Protein AF-A0A418KQV0-F1 (afdb_monomer)

Foldseek 3Di:
DPPPPDDFDKDKDKDPDPDLDLAPGPDQKIKIKIFRDDPVLVVVLVVVLCVQQVDPDPDDDPVSCPDPVNVVVVCQCDDCVHSRHVGMDMDMDRSLLVLLCCCCCPPVVHDNVVSVVCSVCVCQFLNDVLSSQLSVLSSLVVVVVPDDDGPPCSPVSNVVSVVSSVVRGGDPDDDDD

Secondary structure (DSSP, 8-state):
---------EEEEEES-BTB--SSSS-SEEEEEEEE--HHHHHHHHHHHHHHH----SS--HHHHTSGGGHHHHHHHHSTTSTTTTTEEEEEEEHHHHHHHHHHHHTT---HHHHHHHHHHHHHHH-HHHHHHHHHHHHHHHHHTTSSSPPS-HHHHHHHHHHHHHTT-S-------

pLDDT: mean 86.21, std 13.91, range [38.28, 97.44]

Sequence (177 aa):
MDGSTAAVEIACDESGSEGERLAGGNTDVFGYGSVRIDAAAAAACVAELRDRIRSPAVEYKANHLLRRKHRAALAWFLGTDGPVAGRAHVYLVDKPFLLVTRVVAEVAGGTATAAAALYRAGPAVFGAARWTAFLTASNDLLRAAGRRPAPDDPAAAFAQAVDGLSAAGPARAGAAA

Solvent-accessible surface area (backbone atoms only — not comparable to full-atom values): 10333 Å² total; per-residue (Å²): 135,81,84,70,77,75,80,85,49,67,48,72,52,79,41,60,78,57,85,88,53,41,45,94,57,97,53,61,44,34,37,43,38,36,31,60,51,49,73,68,61,49,51,51,52,52,50,53,50,38,68,73,66,63,62,89,57,89,70,88,55,69,75,64,49,72,35,78,94,30,47,70,56,42,49,47,44,71,26,87,89,17,91,42,47,96,34,55,49,75,48,78,41,54,25,53,54,52,48,40,38,48,47,30,40,77,72,68,70,44,50,70,67,56,23,53,50,48,57,72,44,33,48,72,34,53,32,60,71,55,38,52,48,34,44,45,26,51,43,47,36,61,46,46,78,71,54,84,89,48,69,99,54,34,65,61,51,30,51,53,30,53,49,59,50,60,77,63,47,71,52,78,78,77,82,80,129

Mean predicted aligned error: 8.37 Å

Organism: NCBI:txid2293569

Structure (mmCIF, N/CA/C/O backbone):
data_AF-A0A418KQV0-F1
#
_entry.id   AF-A0A418KQV0-F1
#
loop_
_atom_site.group_PDB
_atom_site.id
_atom_site.type_symbol
_atom_site.label_atom_id
_atom_site.label_alt_id
_atom_site.label_comp_id
_atom_site.label_asym_id
_atom_site.label_entity_id
_atom_site.label_seq_id
_atom_site.pdbx_PDB_ins_code
_atom_site.Cartn_x
_atom_site.Cartn_y
_atom_site.Cartn_z
_atom_site.occupancy
_atom_site.B_iso_or_equiv
_atom_site.auth_seq_id
_atom_site.auth_comp_id
_atom_site.auth_asym_id
_atom_site.auth_atom_id
_atom_site.pdbx_PDB_model_num
ATOM 1 N N . MET A 1 1 ? 31.810 -31.705 -15.784 1.00 41.69 1 MET A N 1
ATOM 2 C CA . MET A 1 1 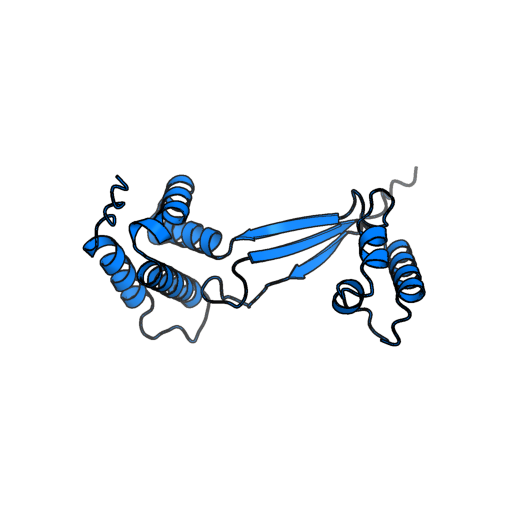? 30.564 -31.309 -15.101 1.00 41.69 1 MET A CA 1
ATOM 3 C C . MET A 1 1 ? 30.934 -30.282 -14.049 1.00 41.69 1 MET A C 1
ATOM 5 O O . MET A 1 1 ? 31.150 -30.605 -12.890 1.00 41.69 1 MET A O 1
ATOM 9 N N . ASP A 1 2 ? 31.129 -29.061 -14.514 1.00 46.16 2 ASP A N 1
ATOM 10 C CA . ASP A 1 2 ? 31.332 -27.841 -13.746 1.00 46.16 2 ASP A CA 1
ATOM 11 C C . ASP A 1 2 ? 29.994 -27.417 -13.128 1.00 46.16 2 ASP A C 1
ATOM 13 O O . ASP A 1 2 ? 29.217 -26.661 -13.696 1.00 46.16 2 ASP A O 1
ATOM 17 N N . GLY A 1 3 ? 29.704 -27.965 -11.947 1.00 52.03 3 GLY A N 1
ATOM 18 C CA . GLY A 1 3 ? 28.492 -27.707 -11.162 1.00 52.03 3 GLY A CA 1
ATOM 19 C C . GLY A 1 3 ? 28.386 -26.295 -10.572 1.00 52.03 3 GLY A C 1
ATOM 20 O O . GLY A 1 3 ? 27.890 -26.149 -9.460 1.00 52.03 3 GLY A O 1
ATOM 21 N N . SER A 1 4 ? 28.846 -25.262 -11.279 1.00 56.69 4 SER A N 1
ATOM 22 C CA . SER A 1 4 ? 28.561 -23.874 -10.919 1.00 56.69 4 SER A CA 1
ATOM 23 C C . SER A 1 4 ? 27.265 -23.459 -11.604 1.00 56.69 4 SER A C 1
ATOM 25 O O . SER A 1 4 ? 27.258 -23.000 -12.746 1.00 56.69 4 SER A O 1
ATOM 27 N N . THR A 1 5 ? 26.133 -23.643 -10.928 1.00 59.41 5 THR A N 1
ATOM 28 C CA . THR A 1 5 ? 24.916 -22.930 -11.318 1.00 59.41 5 THR A CA 1
ATOM 29 C C . THR A 1 5 ? 25.185 -21.448 -11.083 1.00 59.41 5 THR A C 1
ATOM 31 O O . THR A 1 5 ? 25.248 -21.020 -9.929 1.00 59.41 5 THR A O 1
ATOM 34 N N . ALA A 1 6 ? 25.413 -20.690 -12.159 1.00 75.00 6 ALA A N 1
ATOM 35 C CA . ALA A 1 6 ? 25.610 -19.246 -12.093 1.00 75.00 6 ALA A CA 1
ATOM 36 C C . ALA A 1 6 ? 24.539 -18.616 -11.184 1.00 75.00 6 ALA A C 1
ATOM 38 O O . ALA A 1 6 ? 23.355 -18.946 -11.297 1.00 75.00 6 ALA A O 1
ATOM 39 N N . ALA A 1 7 ? 24.968 -17.774 -10.241 1.00 80.19 7 ALA A N 1
ATOM 40 C CA . ALA A 1 7 ? 24.074 -17.161 -9.267 1.00 80.19 7 ALA A CA 1
ATOM 41 C C . ALA A 1 7 ? 22.945 -16.399 -9.979 1.00 80.19 7 ALA A C 1
ATOM 43 O O . ALA A 1 7 ? 23.171 -15.721 -10.980 1.00 80.19 7 ALA A O 1
ATOM 44 N N . VAL A 1 8 ? 21.719 -16.517 -9.466 1.00 82.75 8 VAL A N 1
ATOM 45 C CA . VAL A 1 8 ? 20.578 -15.769 -10.000 1.00 82.75 8 VAL A CA 1
ATOM 46 C C . VAL A 1 8 ? 20.635 -14.346 -9.453 1.00 82.75 8 VAL A C 1
ATOM 48 O O . VAL A 1 8 ? 20.448 -14.138 -8.256 1.00 82.75 8 VAL A O 1
ATOM 51 N N . GLU A 1 9 ? 20.869 -13.372 -10.329 1.00 87.69 9 GLU A N 1
ATOM 52 C CA . GLU A 1 9 ? 20.821 -11.952 -9.976 1.00 87.69 9 GLU A CA 1
ATOM 53 C C . GLU A 1 9 ? 19.373 -11.444 -9.966 1.00 87.69 9 GLU A C 1
ATOM 55 O O . GLU A 1 9 ? 18.614 -11.607 -10.929 1.00 87.69 9 GLU A O 1
ATOM 60 N N . ILE A 1 10 ? 18.983 -10.834 -8.845 1.00 90.50 10 ILE A N 1
ATOM 61 C CA . ILE A 1 10 ? 17.693 -10.171 -8.663 1.00 90.50 10 ILE A CA 1
ATOM 62 C C . ILE A 1 10 ? 17.978 -8.781 -8.107 1.00 90.50 10 ILE A C 1
ATOM 64 O O . ILE A 1 10 ? 18.514 -8.647 -7.008 1.00 90.50 10 ILE A O 1
ATOM 68 N N . ALA A 1 11 ? 17.621 -7.753 -8.871 1.00 91.69 11 ALA A N 1
ATOM 69 C CA . ALA A 1 11 ? 17.682 -6.373 -8.416 1.00 91.69 11 ALA A CA 1
ATOM 70 C C . ALA A 1 11 ? 16.354 -5.999 -7.754 1.00 91.69 11 ALA A C 1
ATOM 72 O O . ALA A 1 11 ? 15.291 -6.348 -8.271 1.00 91.69 11 ALA A O 1
ATOM 73 N N . CYS A 1 12 ? 16.418 -5.276 -6.639 1.00 92.94 12 CYS A N 1
ATOM 74 C CA . CYS A 1 12 ? 15.248 -4.834 -5.891 1.00 92.94 12 CYS A CA 1
ATOM 75 C C . CYS A 1 12 ? 15.303 -3.327 -5.638 1.00 92.94 12 CYS A C 1
ATOM 77 O O . CYS A 1 12 ? 16.387 -2.773 -5.469 1.00 92.94 12 CYS A O 1
ATOM 79 N N . ASP A 1 13 ? 14.138 -2.686 -5.606 1.00 92.06 13 ASP A N 1
ATOM 80 C CA . ASP A 1 13 ? 13.985 -1.274 -5.252 1.00 92.06 13 ASP A CA 1
ATOM 81 C C . ASP A 1 13 ? 12.651 -1.047 -4.533 1.00 92.06 13 ASP A C 1
ATOM 83 O O . ASP A 1 13 ? 11.680 -1.794 -4.719 1.00 92.06 13 ASP A O 1
ATOM 87 N N . GLU A 1 14 ? 12.598 -0.002 -3.715 1.00 91.19 14 GLU A N 1
ATOM 88 C CA . GLU A 1 14 ? 11.458 0.309 -2.862 1.00 91.19 14 GLU A CA 1
ATOM 89 C C . GLU A 1 14 ? 10.852 1.668 -3.212 1.00 91.19 14 GLU A C 1
ATOM 91 O O . GLU A 1 14 ? 11.536 2.659 -3.460 1.00 91.19 14 GLU A O 1
ATOM 96 N N . SER A 1 15 ? 9.523 1.742 -3.190 1.00 87.69 15 SER A N 1
ATOM 97 C CA . SER A 1 15 ? 8.783 2.977 -3.426 1.00 87.69 15 SER A CA 1
ATOM 98 C C . SER A 1 15 ? 7.766 3.230 -2.324 1.00 87.69 15 SER A C 1
ATOM 100 O O . SER A 1 15 ? 7.183 2.307 -1.757 1.00 87.69 15 SER A O 1
ATOM 102 N N . GLY A 1 16 ? 7.544 4.505 -2.007 1.00 82.44 16 GLY A N 1
ATOM 103 C CA . GLY A 1 16 ? 6.591 4.905 -0.975 1.00 82.44 16 GLY A CA 1
ATOM 104 C C . GLY A 1 16 ? 7.052 4.635 0.458 1.00 82.44 16 GLY A C 1
ATOM 105 O O . GLY A 1 16 ? 6.233 4.698 1.373 1.00 82.44 16 GLY A O 1
ATOM 106 N N . SER A 1 17 ? 8.340 4.350 0.677 1.00 80.56 17 SER A N 1
ATOM 107 C CA . SER A 1 17 ? 8.922 4.301 2.021 1.00 80.56 17 SER A CA 1
ATOM 108 C C . SER A 1 17 ? 8.966 5.700 2.632 1.00 80.56 17 SER A C 1
ATOM 110 O O . SER A 1 17 ? 9.481 6.635 2.022 1.00 80.56 17 SER A O 1
ATOM 112 N N . GLU A 1 18 ? 8.435 5.844 3.843 1.00 82.44 18 GLU A N 1
ATOM 113 C CA . GLU A 1 18 ? 8.429 7.101 4.606 1.00 82.44 18 GLU A CA 1
ATOM 114 C C . GLU A 1 18 ? 9.001 6.859 6.007 1.00 82.44 18 GLU A C 1
ATOM 116 O O . GLU A 1 18 ? 8.462 7.298 7.025 1.00 82.44 18 GLU A O 1
ATOM 121 N N . GLY A 1 19 ? 10.087 6.081 6.045 1.00 82.38 19 GLY A N 1
ATOM 122 C CA . GLY 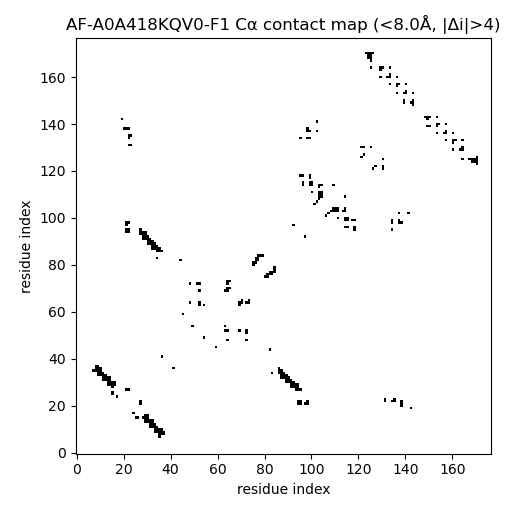A 1 19 ? 10.673 5.578 7.279 1.00 82.38 19 GLY A CA 1
ATOM 123 C C . GLY A 1 19 ? 9.668 4.714 8.037 1.00 82.38 19 GLY A C 1
ATOM 124 O O . GLY A 1 19 ? 9.115 3.761 7.500 1.00 82.38 19 GLY A O 1
ATOM 125 N N . GLU A 1 20 ? 9.414 5.074 9.289 1.00 78.94 20 GLU A N 1
ATOM 126 C CA . GLU A 1 20 ? 8.536 4.328 10.196 1.00 78.94 20 GLU A CA 1
ATOM 127 C C . GLU A 1 20 ? 7.052 4.712 10.073 1.00 78.94 20 GLU A C 1
ATOM 129 O O . GLU A 1 20 ? 6.223 4.229 10.841 1.00 78.94 20 GLU A O 1
ATOM 134 N N . ARG A 1 21 ? 6.697 5.625 9.161 1.00 82.19 21 ARG A N 1
ATOM 135 C CA . ARG A 1 21 ? 5.334 6.151 9.059 1.00 82.19 21 ARG A CA 1
ATOM 136 C C . ARG A 1 21 ? 4.441 5.227 8.230 1.00 82.19 21 ARG A C 1
ATOM 138 O O . ARG A 1 21 ? 4.534 5.193 7.003 1.00 82.19 21 ARG A O 1
ATOM 145 N N . LEU A 1 22 ? 3.539 4.515 8.907 1.00 85.62 22 LEU A N 1
ATOM 146 C CA . LEU A 1 22 ? 2.533 3.641 8.291 1.00 85.62 22 LEU A CA 1
ATOM 147 C C . LEU A 1 22 ? 1.148 4.294 8.156 1.00 85.62 22 LEU A C 1
ATOM 149 O O . LEU A 1 22 ? 0.304 3.778 7.429 1.00 85.62 22 LEU A O 1
ATOM 153 N N . ALA A 1 23 ? 0.915 5.427 8.825 1.00 86.94 23 ALA A N 1
ATOM 154 C CA . ALA A 1 23 ? -0.325 6.198 8.743 1.00 86.94 23 ALA A CA 1
ATOM 155 C C . ALA A 1 23 ? -0.056 7.702 8.562 1.00 86.94 23 ALA A C 1
ATOM 157 O O . ALA A 1 23 ? 0.901 8.250 9.117 1.00 86.94 23 ALA A O 1
ATOM 158 N N . GLY A 1 24 ? -0.922 8.378 7.798 1.00 77.94 24 GLY A N 1
ATOM 159 C CA . GLY A 1 24 ? -0.845 9.830 7.577 1.00 77.94 24 GLY A CA 1
ATOM 160 C C . GLY A 1 24 ? 0.396 10.280 6.796 1.00 77.94 24 GLY A C 1
ATOM 161 O O . GLY A 1 24 ? 0.886 11.391 7.003 1.00 77.94 24 GLY A O 1
ATOM 162 N N . GLY A 1 25 ? 0.946 9.390 5.967 1.00 80.25 25 GLY A N 1
ATOM 163 C CA . GLY A 1 25 ? 2.017 9.684 5.019 1.00 80.25 25 GLY A CA 1
ATOM 164 C C . GLY A 1 25 ? 1.493 10.206 3.677 1.00 80.25 25 GLY A C 1
ATOM 165 O O . GLY A 1 25 ? 0.291 10.380 3.497 1.00 80.25 25 GLY A O 1
ATOM 166 N N . ASN A 1 26 ? 2.387 10.445 2.715 1.00 81.62 26 ASN A N 1
ATOM 167 C CA . ASN A 1 26 ? 2.014 10.873 1.361 1.00 81.62 26 ASN A CA 1
ATOM 168 C C . ASN A 1 26 ? 1.427 9.729 0.521 1.00 81.62 26 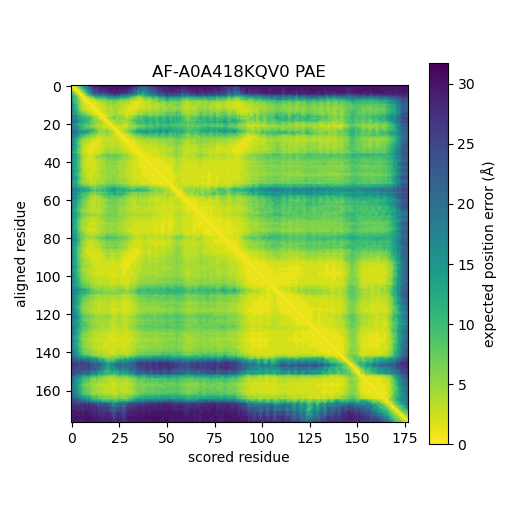ASN A C 1
ATOM 170 O O . ASN A 1 26 ? 0.814 9.978 -0.516 1.00 81.62 26 ASN A O 1
ATOM 174 N N . THR A 1 27 ? 1.651 8.478 0.933 1.00 86.06 27 THR A N 1
ATOM 175 C CA . THR A 1 27 ? 1.115 7.280 0.279 1.00 86.06 27 THR A CA 1
ATOM 176 C C . THR A 1 27 ? 0.692 6.241 1.306 1.00 86.06 27 THR A C 1
ATOM 178 O O . THR A 1 27 ? 1.441 5.939 2.240 1.00 86.06 27 THR A O 1
ATOM 181 N N . ASP A 1 28 ? -0.472 5.639 1.072 1.00 90.38 28 ASP A N 1
ATOM 182 C CA . ASP A 1 28 ? -0.999 4.516 1.854 1.00 90.38 28 ASP A CA 1
ATOM 18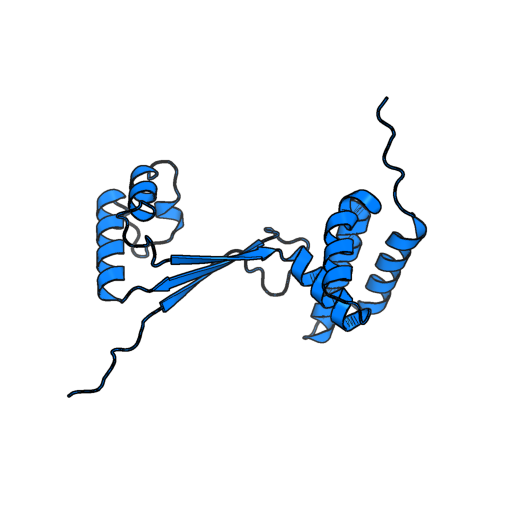3 C C . ASP A 1 28 ? -0.386 3.174 1.441 1.00 90.38 28 ASP A C 1
ATOM 185 O O . ASP A 1 28 ? -0.608 2.160 2.095 1.00 90.38 28 ASP A O 1
ATOM 189 N N . VAL A 1 29 ? 0.403 3.154 0.364 1.00 92.38 29 VAL A N 1
ATOM 190 C CA . VAL A 1 29 ? 1.017 1.940 -0.173 1.00 92.38 29 VAL A CA 1
ATOM 191 C C . VAL A 1 29 ? 2.535 2.049 -0.149 1.00 92.38 29 VAL A C 1
ATOM 193 O O . VAL A 1 29 ? 3.109 3.072 -0.529 1.00 92.38 29 VAL A O 1
ATOM 196 N N . PHE A 1 30 ? 3.178 0.968 0.277 1.00 91.75 30 PHE A N 1
ATOM 197 C CA . PHE A 1 30 ? 4.596 0.704 0.074 1.00 91.75 30 PHE A CA 1
ATOM 198 C C . PHE A 1 30 ? 4.756 -0.337 -1.039 1.00 91.75 30 PHE A C 1
ATOM 200 O O . PHE A 1 30 ? 4.114 -1.386 -1.010 1.00 91.75 30 PHE A O 1
ATOM 207 N N . GLY A 1 31 ? 5.581 -0.038 -2.038 1.00 93.50 31 GLY A N 1
ATOM 208 C CA . GLY A 1 31 ? 5.861 -0.928 -3.160 1.00 93.50 31 GLY A CA 1
ATOM 209 C C . GLY A 1 31 ? 7.266 -1.503 -3.064 1.00 93.50 31 GLY A C 1
ATOM 210 O O . GLY A 1 31 ? 8.223 -0.751 -2.917 1.00 93.50 31 GLY A O 1
ATOM 211 N N . TYR A 1 32 ? 7.386 -2.818 -3.204 1.00 94.00 32 TYR A N 1
ATOM 212 C CA . TYR A 1 32 ? 8.658 -3.512 -3.364 1.00 94.00 32 TYR A CA 1
ATOM 213 C C . TYR A 1 32 ? 8.716 -4.109 -4.766 1.00 94.00 32 TYR A C 1
ATOM 215 O O . TYR A 1 32 ? 7.946 -5.014 -5.097 1.00 94.00 32 TYR A O 1
ATOM 223 N N . GLY A 1 33 ? 9.581 -3.562 -5.612 1.00 94.19 33 GLY A N 1
ATOM 224 C CA . GLY A 1 33 ? 9.817 -4.068 -6.956 1.00 94.19 33 GLY A CA 1
ATOM 225 C C . GLY A 1 33 ? 11.038 -4.971 -6.965 1.00 94.19 33 GLY A C 1
ATOM 226 O O . GLY A 1 33 ? 12.075 -4.599 -6.427 1.00 94.19 33 GLY A O 1
ATOM 227 N N . SER A 1 34 ? 10.940 -6.128 -7.608 1.00 95.06 34 SER A N 1
ATOM 228 C CA . SER A 1 34 ? 12.092 -6.970 -7.913 1.00 95.06 34 SER A CA 1
ATOM 229 C C . SER A 1 34 ? 12.112 -7.338 -9.387 1.00 95.06 34 SER A C 1
ATOM 231 O O . SER A 1 34 ? 11.069 -7.494 -10.023 1.00 95.06 34 SER A O 1
ATOM 233 N N . VAL A 1 35 ? 13.306 -7.464 -9.955 1.00 94.88 35 VAL A N 1
ATOM 234 C CA . VAL A 1 35 ? 13.498 -7.894 -11.336 1.00 94.88 35 VAL A CA 1
ATOM 235 C C . VAL A 1 35 ? 14.664 -8.863 -11.422 1.00 94.88 35 VAL A C 1
ATOM 237 O O . VAL A 1 35 ? 15.773 -8.574 -10.978 1.00 94.88 35 VAL A O 1
ATOM 240 N N . ARG A 1 36 ? 14.414 -10.030 -12.018 1.00 94.81 36 ARG A N 1
ATOM 241 C CA . ARG A 1 36 ? 15.469 -10.984 -12.360 1.00 94.81 36 ARG A CA 1
ATOM 242 C C . ARG A 1 36 ? 16.145 -10.540 -13.654 1.00 94.81 36 ARG A C 1
ATOM 244 O O . ARG A 1 36 ? 15.617 -10.781 -14.745 1.00 94.81 36 ARG A O 1
ATOM 251 N N . ILE A 1 37 ? 17.287 -9.880 -13.529 1.00 90.12 37 ILE A N 1
ATOM 252 C CA . ILE A 1 37 ? 18.059 -9.349 -14.652 1.00 90.12 37 ILE A CA 1
ATOM 253 C C . ILE A 1 37 ? 19.532 -9.282 -14.259 1.00 90.12 37 ILE A C 1
ATOM 255 O O . ILE A 1 37 ? 19.852 -8.851 -13.155 1.00 90.12 37 ILE A O 1
ATOM 259 N N . ASP A 1 38 ? 20.407 -9.713 -15.162 1.00 89.94 38 ASP A N 1
ATOM 260 C CA . ASP A 1 38 ? 21.846 -9.547 -14.983 1.00 89.94 38 ASP A CA 1
ATOM 261 C C . ASP A 1 38 ? 22.304 -8.130 -15.366 1.00 89.94 38 ASP A C 1
ATOM 263 O O . ASP A 1 38 ? 21.608 -7.380 -16.066 1.00 89.94 38 ASP A O 1
ATOM 267 N N . ALA A 1 39 ? 23.504 -7.760 -14.920 1.00 89.75 39 ALA A N 1
ATOM 268 C CA . ALA A 1 39 ? 24.073 -6.439 -15.180 1.00 89.75 39 ALA A CA 1
ATOM 269 C C . ALA A 1 39 ? 24.183 -6.084 -16.680 1.00 89.75 39 ALA A C 1
ATOM 271 O O . ALA A 1 39 ? 23.978 -4.925 -17.053 1.00 89.75 39 ALA A O 1
ATOM 272 N N . ALA A 1 40 ? 24.481 -7.053 -17.554 1.00 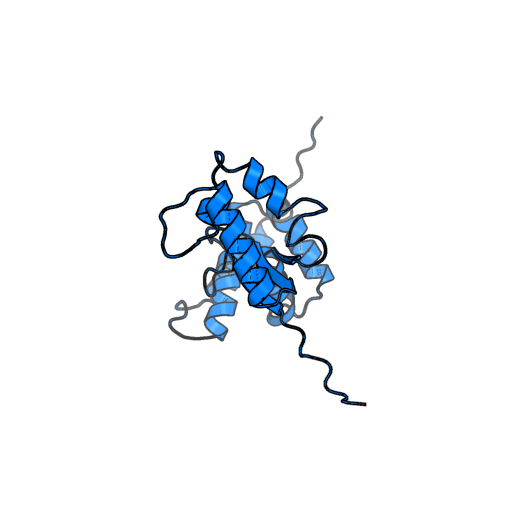90.81 40 ALA A N 1
ATOM 273 C CA . ALA A 1 40 ? 24.657 -6.805 -18.987 1.00 90.81 40 ALA A CA 1
ATOM 274 C C . ALA A 1 40 ? 23.316 -6.506 -19.677 1.00 90.81 40 ALA A C 1
ATOM 276 O O . ALA A 1 40 ? 23.193 -5.526 -20.417 1.00 90.81 40 ALA A O 1
ATOM 277 N N . ALA A 1 41 ? 22.285 -7.300 -19.385 1.00 90.44 41 ALA A N 1
ATOM 278 C CA . ALA A 1 41 ? 20.925 -7.088 -19.857 1.00 90.44 41 ALA A CA 1
ATOM 279 C C . ALA A 1 41 ? 20.335 -5.778 -19.310 1.00 90.44 41 ALA A C 1
ATOM 281 O O . ALA A 1 41 ? 19.668 -5.046 -20.047 1.00 90.44 41 ALA A O 1
ATOM 282 N N . ALA A 1 42 ? 20.616 -5.441 -18.047 1.00 90.94 42 ALA A N 1
ATOM 283 C CA . ALA A 1 42 ? 20.208 -4.169 -17.457 1.00 90.94 42 ALA A CA 1
ATOM 284 C C . ALA A 1 42 ? 20.857 -2.976 -18.179 1.00 90.94 42 ALA A C 1
ATOM 286 O O . ALA A 1 42 ? 20.163 -2.023 -18.543 1.00 90.94 42 ALA A O 1
ATOM 287 N N . ALA A 1 43 ? 22.164 -3.043 -18.457 1.00 91.75 43 ALA A N 1
ATOM 288 C CA . ALA A 1 43 ? 22.878 -2.000 -19.191 1.00 91.75 43 ALA A CA 1
ATOM 289 C C . ALA A 1 43 ? 22.321 -1.807 -20.613 1.00 91.75 43 ALA A C 1
ATOM 291 O O . ALA A 1 43 ? 22.066 -0.670 -21.020 1.00 91.75 43 ALA A O 1
ATOM 292 N N . ALA A 1 44 ? 22.059 -2.899 -21.342 1.00 93.19 44 ALA A N 1
ATOM 293 C CA . ALA A 1 44 ? 21.451 -2.850 -22.673 1.00 93.19 44 ALA A CA 1
ATOM 294 C C . ALA A 1 44 ? 20.040 -2.238 -22.642 1.00 93.19 44 ALA A C 1
ATOM 296 O O . ALA A 1 44 ? 19.711 -1.379 -23.461 1.00 93.19 44 ALA A O 1
ATOM 297 N N . CYS A 1 45 ? 19.224 -2.612 -21.653 1.00 93.31 45 CYS A N 1
ATOM 298 C CA . CYS A 1 45 ? 17.899 -2.030 -21.455 1.00 93.31 45 CYS A CA 1
ATOM 299 C C . CYS A 1 45 ? 17.967 -0.514 -21.207 1.00 93.31 45 CYS A C 1
ATOM 301 O O . CYS A 1 45 ? 17.184 0.247 -21.777 1.00 93.31 45 CYS A O 1
ATOM 303 N N . VAL A 1 46 ? 18.895 -0.054 -20.362 1.00 92.50 46 VAL A N 1
ATOM 304 C CA . VAL A 1 46 ? 19.078 1.380 -20.086 1.00 92.50 46 VAL A CA 1
ATOM 305 C C . VAL A 1 46 ? 19.582 2.123 -21.327 1.00 92.50 46 VAL A C 1
ATOM 307 O O . VAL A 1 46 ? 19.141 3.246 -21.571 1.00 92.50 46 VAL A O 1
ATOM 310 N N . ALA A 1 47 ? 20.462 1.519 -22.129 1.00 93.06 47 ALA A N 1
ATOM 311 C CA . ALA A 1 47 ? 20.933 2.107 -23.383 1.00 93.06 47 ALA A CA 1
ATOM 312 C C . ALA A 1 47 ? 19.784 2.317 -24.385 1.00 93.06 47 ALA A C 1
ATOM 314 O O . ALA A 1 47 ? 19.608 3.424 -24.891 1.00 93.06 47 ALA A O 1
ATOM 315 N N . GLU A 1 48 ? 18.941 1.303 -24.586 1.00 94.75 48 GLU A N 1
ATOM 316 C CA . GLU A 1 48 ? 17.760 1.386 -25.457 1.00 94.75 48 GLU A CA 1
ATOM 317 C C . GLU A 1 48 ? 16.755 2.442 -24.963 1.00 94.75 48 GLU A C 1
ATOM 319 O O . GLU A 1 48 ? 16.232 3.253 -25.730 1.00 94.75 48 GLU A O 1
ATOM 324 N N . LEU A 1 49 ? 16.517 2.495 -23.649 1.00 94.44 49 LEU A N 1
ATOM 325 C CA . LEU A 1 49 ? 15.688 3.532 -23.037 1.00 94.44 49 LEU A CA 1
ATOM 326 C C . LEU A 1 49 ? 16.243 4.940 -23.292 1.00 94.44 49 LEU A C 1
ATOM 328 O O . LEU A 1 49 ? 15.479 5.866 -23.583 1.00 94.44 49 LEU A O 1
ATOM 332 N N . ARG A 1 50 ? 17.566 5.114 -23.209 1.00 93.44 50 ARG A N 1
ATOM 333 C CA . ARG A 1 50 ? 18.228 6.389 -23.506 1.00 93.44 50 ARG A CA 1
ATOM 334 C C . ARG A 1 50 ? 18.093 6.775 -24.969 1.00 93.44 50 ARG A C 1
ATOM 336 O O . ARG A 1 50 ? 17.843 7.950 -25.216 1.00 93.44 50 ARG A O 1
ATOM 343 N N . ASP A 1 51 ? 18.188 5.834 -25.900 1.00 93.62 51 ASP A N 1
ATOM 344 C CA . ASP A 1 51 ? 18.028 6.122 -27.328 1.00 93.62 51 ASP A CA 1
ATOM 345 C C . ASP A 1 51 ? 16.589 6.560 -27.661 1.00 93.62 51 ASP A C 1
ATOM 347 O O . ASP A 1 51 ? 16.352 7.594 -28.294 1.00 93.62 51 ASP A O 1
ATOM 351 N N . ARG A 1 52 ? 15.597 5.863 -27.091 1.00 93.81 52 ARG A N 1
ATOM 352 C CA . ARG A 1 52 ? 14.171 6.195 -27.259 1.00 93.81 52 ARG A CA 1
ATOM 353 C C . ARG A 1 52 ? 13.785 7.547 -26.659 1.00 93.81 52 ARG A C 1
ATOM 355 O O . ARG A 1 52 ? 12.960 8.264 -27.227 1.00 93.81 52 ARG A O 1
ATOM 362 N N . ILE A 1 53 ? 14.321 7.885 -25.485 1.00 93.25 53 ILE A N 1
ATOM 363 C CA . ILE A 1 53 ? 13.945 9.097 -24.734 1.00 93.25 53 ILE A CA 1
ATOM 364 C C . ILE A 1 53 ? 14.832 10.297 -25.075 1.00 93.25 53 ILE A C 1
ATOM 366 O O . ILE A 1 53 ? 14.366 11.437 -24.993 1.00 93.25 53 ILE A O 1
ATOM 370 N N . ARG A 1 54 ? 16.091 10.045 -25.446 1.00 90.12 54 ARG A N 1
ATOM 371 C CA . ARG A 1 54 ? 17.165 11.031 -25.645 1.00 90.12 54 ARG A CA 1
ATOM 372 C C . ARG A 1 54 ? 17.352 11.946 -24.433 1.00 90.12 54 ARG A C 1
ATOM 374 O O . ARG A 1 54 ? 17.432 13.167 -24.553 1.00 90.12 54 ARG A O 1
ATOM 381 N N . SER A 1 55 ? 17.363 11.352 -23.237 1.00 80.06 55 SER A N 1
ATOM 382 C CA . SER A 1 55 ? 17.579 12.095 -21.989 1.00 80.06 55 SER A CA 1
ATOM 383 C C . SER A 1 55 ? 19.058 12.483 -21.845 1.00 80.06 55 SER A C 1
ATOM 385 O O . SER A 1 55 ? 19.902 11.589 -21.900 1.00 80.06 55 SER A O 1
ATOM 387 N N . PRO A 1 56 ? 19.389 13.762 -21.577 1.00 79.88 56 PRO A N 1
ATOM 388 C CA . PRO A 1 56 ? 20.766 14.196 -21.329 1.00 79.88 56 PRO A CA 1
ATOM 389 C C . PRO A 1 56 ? 21.263 13.854 -19.911 1.00 79.88 56 PRO A C 1
ATOM 391 O O . PRO A 1 56 ? 22.388 14.192 -19.555 1.00 79.88 56 PRO A O 1
ATOM 394 N N . ALA A 1 57 ? 20.427 13.241 -19.067 1.00 83.75 57 ALA A N 1
ATOM 395 C CA . ALA A 1 57 ? 20.765 12.966 -17.675 1.00 83.75 57 ALA A CA 1
ATOM 396 C C . ALA A 1 57 ? 21.877 11.912 -17.557 1.00 83.75 57 ALA A C 1
ATOM 398 O O . ALA A 1 57 ? 21.777 10.836 -18.148 1.00 83.75 57 ALA A O 1
ATOM 399 N N . VAL A 1 58 ? 22.904 12.192 -16.750 1.00 83.12 58 VAL A N 1
ATOM 400 C CA . VAL A 1 58 ? 23.991 11.238 -16.465 1.00 83.12 58 VAL A CA 1
ATOM 401 C C . VAL A 1 58 ? 23.432 10.003 -15.758 1.00 83.12 58 VAL A C 1
ATOM 403 O O . VAL A 1 58 ? 23.630 8.881 -16.216 1.00 83.12 58 VAL A O 1
ATOM 406 N N . GLU A 1 59 ? 22.624 10.202 -14.718 1.00 86.75 59 GLU A N 1
ATOM 407 C CA . GLU A 1 59 ? 21.888 9.131 -14.049 1.00 86.75 59 GLU A CA 1
ATOM 408 C C . GLU A 1 59 ? 20.488 8.955 -14.655 1.00 86.75 59 GLU A C 1
ATOM 410 O O . GLU A 1 59 ? 19.763 9.926 -14.879 1.00 86.75 59 GLU A O 1
ATOM 415 N N . TYR A 1 60 ? 20.084 7.707 -14.905 1.00 85.56 60 TYR A N 1
ATOM 416 C CA . TYR A 1 60 ? 18.766 7.405 -15.457 1.00 85.56 60 TYR A CA 1
ATOM 417 C C . TYR A 1 60 ? 17.754 7.092 -14.346 1.00 85.56 60 TYR A C 1
ATOM 419 O O . TYR A 1 60 ? 17.642 5.960 -13.889 1.00 85.56 60 TYR A O 1
ATOM 427 N N . LYS A 1 61 ? 16.986 8.098 -13.920 1.00 88.44 61 LYS A N 1
ATOM 428 C CA . LYS A 1 61 ? 15.872 7.933 -12.970 1.00 88.44 61 LYS A CA 1
ATOM 429 C C . LYS A 1 61 ? 14.569 7.487 -13.650 1.00 88.44 61 LYS A C 1
ATOM 431 O O . LYS A 1 61 ? 14.251 7.936 -14.754 1.00 88.44 61 LYS A O 1
ATOM 436 N N . ALA A 1 62 ? 13.739 6.721 -12.933 1.00 88.88 62 ALA A N 1
ATOM 437 C CA . ALA A 1 62 ? 12.419 6.265 -13.398 1.00 88.88 62 ALA A CA 1
ATOM 438 C C . ALA A 1 62 ? 11.508 7.415 -13.876 1.00 88.88 62 ALA A C 1
ATOM 440 O O . ALA A 1 62 ? 10.808 7.289 -14.882 1.00 88.88 62 ALA A O 1
ATOM 441 N N . ASN A 1 63 ? 11.589 8.586 -13.233 1.00 88.88 63 ASN A N 1
ATOM 442 C CA . ASN A 1 63 ? 10.835 9.784 -13.618 1.00 88.88 63 ASN A CA 1
ATOM 443 C C . ASN A 1 63 ? 11.127 10.293 -15.040 1.00 88.88 63 ASN A C 1
ATOM 445 O O . ASN A 1 63 ? 10.355 11.104 -15.551 1.00 88.88 63 ASN A O 1
ATOM 449 N N . HIS A 1 64 ? 12.208 9.862 -15.700 1.00 91.00 64 HIS A N 1
ATOM 450 C CA . HIS A 1 64 ? 12.395 10.123 -17.130 1.00 91.00 64 HIS A CA 1
ATOM 451 C C . HIS A 1 64 ? 11.454 9.271 -17.979 1.00 91.00 64 HIS A C 1
ATOM 453 O O . HIS A 1 64 ? 10.798 9.805 -18.869 1.00 91.00 64 HIS A O 1
ATOM 459 N N . LEU A 1 65 ? 11.327 7.982 -17.663 1.00 92.69 65 LEU A N 1
ATOM 460 C CA . LEU A 1 65 ? 10.458 7.048 -18.374 1.00 92.69 65 LEU A CA 1
ATOM 461 C C . LEU A 1 65 ? 8.968 7.331 -18.134 1.00 92.69 65 LEU A C 1
ATOM 463 O O . LEU A 1 65 ? 8.168 7.247 -19.062 1.00 92.69 65 LEU A O 1
ATOM 467 N N . LEU A 1 66 ? 8.597 7.725 -16.912 1.00 93.50 66 LEU A N 1
ATOM 468 C CA . LEU A 1 66 ? 7.195 7.925 -16.519 1.00 93.50 66 LEU A CA 1
ATOM 469 C C . LEU A 1 66 ? 6.544 9.196 -17.096 1.00 93.50 66 LEU A C 1
ATOM 471 O O . LEU A 1 66 ? 5.335 9.393 -16.951 1.00 93.50 66 LEU A O 1
ATOM 475 N N . ARG A 1 67 ? 7.295 10.082 -17.768 1.00 93.25 67 ARG A N 1
ATOM 476 C CA . ARG A 1 67 ? 6.705 11.304 -18.343 1.00 93.25 67 ARG A CA 1
ATOM 477 C C . ARG A 1 67 ? 5.760 10.960 -19.489 1.00 93.25 67 ARG A C 1
ATOM 479 O O . ARG A 1 67 ? 6.089 10.164 -20.364 1.00 93.25 67 ARG A O 1
ATOM 486 N N . ARG A 1 68 ? 4.635 11.679 -19.579 1.00 94.81 68 ARG A N 1
ATOM 487 C CA . ARG A 1 68 ? 3.600 11.471 -20.612 1.00 94.81 68 ARG A CA 1
ATOM 488 C C . ARG A 1 68 ? 4.150 11.428 -22.045 1.00 94.81 68 ARG A C 1
ATOM 490 O O . ARG A 1 68 ? 3.720 10.587 -22.827 1.00 94.81 68 ARG A O 1
ATOM 497 N N . LYS A 1 69 ? 5.123 12.284 -22.379 1.00 94.38 69 LYS A N 1
ATOM 498 C CA . LYS A 1 69 ? 5.761 12.325 -23.710 1.00 94.38 69 LYS A CA 1
ATOM 499 C C . LYS A 1 69 ? 6.575 11.072 -24.070 1.00 94.38 69 LYS A C 1
ATOM 501 O O . LYS A 1 69 ? 6.892 10.880 -25.235 1.00 94.38 69 LYS A O 1
ATOM 506 N N . HIS A 1 70 ? 6.890 10.217 -23.097 1.00 95.25 70 HIS A N 1
ATOM 507 C CA . HIS A 1 70 ? 7.650 8.978 -23.283 1.00 95.25 70 HIS A CA 1
ATOM 508 C C . HIS A 1 70 ? 6.780 7.722 -23.129 1.00 95.25 70 HIS A C 1
ATOM 510 O O . HIS A 1 70 ? 7.295 6.618 -22.974 1.00 95.25 70 HIS A O 1
ATOM 516 N N . ARG A 1 71 ? 5.451 7.871 -23.245 1.00 95.81 71 ARG A N 1
ATOM 517 C CA . ARG A 1 71 ? 4.476 6.769 -23.178 1.00 95.81 71 ARG A CA 1
ATOM 518 C C . ARG A 1 71 ? 4.819 5.590 -24.091 1.00 95.81 71 ARG A C 1
ATOM 520 O O . ARG A 1 71 ? 4.641 4.457 -23.667 1.00 95.81 71 ARG A O 1
ATOM 527 N N . ALA A 1 72 ? 5.323 5.840 -25.300 1.00 96.31 72 ALA A N 1
ATOM 528 C CA . ALA A 1 72 ? 5.717 4.774 -26.223 1.00 96.31 72 ALA A CA 1
ATOM 529 C C . ALA A 1 72 ? 6.912 3.952 -25.702 1.00 96.31 72 ALA A C 1
ATOM 531 O O . ALA A 1 72 ? 6.909 2.730 -25.809 1.00 96.31 72 ALA A O 1
ATOM 532 N N . ALA A 1 73 ? 7.904 4.604 -25.085 1.00 96.31 73 ALA A N 1
ATOM 533 C CA . ALA A 1 73 ? 9.038 3.917 -24.466 1.00 96.31 73 ALA A CA 1
ATOM 534 C C . ALA A 1 73 ? 8.597 3.110 -23.236 1.00 96.31 73 ALA A C 1
ATOM 536 O O . ALA A 1 73 ? 9.026 1.974 -23.070 1.00 96.31 73 ALA A O 1
ATOM 537 N N . LEU A 1 74 ? 7.691 3.658 -22.417 1.00 96.38 74 LEU A N 1
ATOM 538 C CA . LEU A 1 74 ? 7.110 2.937 -21.281 1.00 96.38 74 LEU A CA 1
ATOM 539 C C . LEU A 1 74 ? 6.294 1.715 -21.730 1.00 96.38 74 LEU A C 1
ATOM 541 O O . LEU A 1 74 ? 6.416 0.651 -21.134 1.00 96.38 74 LEU A O 1
ATOM 545 N N . ALA A 1 75 ? 5.489 1.852 -22.787 1.00 96.56 75 ALA A N 1
ATOM 546 C CA . ALA A 1 75 ? 4.700 0.752 -23.337 1.00 96.56 75 ALA A CA 1
ATOM 547 C C . ALA A 1 75 ? 5.583 -0.359 -23.919 1.00 96.56 75 ALA A C 1
ATOM 549 O O . ALA A 1 75 ? 5.279 -1.527 -23.726 1.00 96.56 75 ALA A O 1
ATOM 550 N N . TRP A 1 76 ? 6.690 -0.008 -24.581 1.00 96.25 76 TRP A N 1
ATOM 551 C CA . TRP A 1 76 ? 7.696 -0.987 -24.998 1.00 96.25 76 TRP A CA 1
ATOM 552 C C . TRP A 1 76 ? 8.342 -1.678 -23.792 1.00 96.25 76 TRP A C 1
ATOM 554 O O . TRP A 1 76 ? 8.419 -2.901 -23.761 1.00 96.25 76 TRP A O 1
ATOM 564 N N . PHE A 1 77 ? 8.753 -0.907 -22.781 1.00 95.50 77 PHE A N 1
ATOM 565 C CA . PHE A 1 77 ? 9.425 -1.435 -21.594 1.00 95.50 77 PHE A CA 1
ATOM 566 C C . PHE A 1 77 ? 8.556 -2.461 -20.848 1.00 95.50 77 PHE A C 1
ATOM 568 O O . PHE A 1 77 ? 9.050 -3.520 -20.475 1.00 95.50 77 PHE A O 1
ATOM 575 N N . LEU A 1 78 ? 7.262 -2.162 -20.674 1.00 94.81 78 LEU A N 1
ATOM 576 C CA . LEU A 1 78 ? 6.285 -3.019 -19.986 1.00 94.81 78 LEU A CA 1
ATOM 577 C C . LEU A 1 78 ? 5.541 -3.998 -20.913 1.00 94.81 78 LEU A C 1
ATOM 579 O O . LEU A 1 78 ? 4.688 -4.748 -20.440 1.00 94.81 78 LEU A O 1
ATOM 583 N N . GLY A 1 79 ? 5.799 -3.949 -22.221 1.00 95.19 79 GLY A N 1
ATOM 584 C CA . GLY A 1 79 ? 5.113 -4.773 -23.214 1.00 95.19 79 GLY A CA 1
ATOM 585 C C . GLY A 1 79 ? 5.437 -6.257 -23.050 1.00 95.19 79 GLY A C 1
ATOM 586 O O . GLY A 1 79 ? 6.385 -6.617 -22.361 1.00 95.19 79 GLY A O 1
ATOM 587 N N . THR A 1 80 ? 4.677 -7.129 -23.713 1.00 94.81 80 THR A N 1
ATOM 588 C CA . THR A 1 80 ? 4.862 -8.594 -23.657 1.00 94.81 80 THR A CA 1
ATOM 589 C C . THR A 1 80 ? 6.238 -9.052 -24.136 1.00 94.81 80 THR A C 1
ATOM 591 O O . THR A 1 80 ? 6.766 -10.027 -23.614 1.00 94.81 80 THR A O 1
ATOM 594 N N . ASP A 1 81 ? 6.829 -8.307 -25.070 1.00 91.94 81 ASP A N 1
ATOM 595 C CA . ASP A 1 81 ? 8.184 -8.529 -25.590 1.00 91.94 81 ASP A CA 1
ATOM 596 C C . ASP A 1 81 ? 9.212 -7.574 -24.951 1.00 91.94 81 ASP A C 1
ATOM 598 O O . ASP A 1 81 ? 10.345 -7.440 -25.416 1.00 91.94 81 ASP A O 1
ATOM 602 N N . GLY A 1 82 ? 8.801 -6.852 -23.904 1.00 92.06 82 GLY A N 1
ATOM 603 C CA . GLY A 1 82 ? 9.624 -5.891 -23.188 1.00 92.06 82 GLY A CA 1
ATOM 604 C C . GLY A 1 82 ? 10.673 -6.562 -22.294 1.00 92.06 82 GLY A C 1
ATOM 605 O O . GLY A 1 82 ? 10.515 -7.710 -21.872 1.00 92.06 82 GLY A O 1
ATOM 606 N N . PRO A 1 83 ? 11.744 -5.837 -21.928 1.00 92.38 83 PRO A N 1
ATOM 607 C CA . PRO A 1 83 ? 12.880 -6.379 -21.178 1.00 92.38 83 PRO A CA 1
ATOM 608 C C . PRO A 1 83 ? 12.528 -6.902 -19.776 1.00 92.38 83 PRO A C 1
ATOM 610 O O . PRO A 1 83 ? 13.283 -7.703 -19.224 1.00 92.38 83 PRO A O 1
ATOM 613 N N . VAL A 1 84 ? 11.403 -6.471 -19.193 1.00 93.06 84 VAL A N 1
ATOM 614 C CA . VAL A 1 84 ? 10.964 -6.893 -17.851 1.00 93.06 84 VAL A CA 1
ATOM 615 C C . VAL A 1 84 ? 9.786 -7.873 -17.856 1.00 93.06 84 VAL A C 1
ATOM 617 O O . VAL A 1 84 ? 9.373 -8.341 -16.790 1.00 93.06 84 VAL A O 1
ATOM 620 N N . ALA A 1 85 ? 9.254 -8.224 -19.030 1.00 93.69 85 ALA A N 1
ATOM 621 C CA . ALA A 1 85 ? 8.122 -9.137 -19.157 1.00 93.69 85 ALA A CA 1
ATOM 622 C C . ALA A 1 85 ? 8.446 -10.510 -18.548 1.00 93.69 85 ALA A C 1
ATOM 624 O O . ALA A 1 85 ? 9.460 -11.128 -18.871 1.00 93.69 85 ALA A O 1
ATOM 625 N N . GLY A 1 86 ? 7.608 -10.972 -17.614 1.00 93.56 86 GLY A N 1
ATOM 626 C CA . GLY A 1 86 ? 7.814 -12.240 -16.899 1.00 93.56 86 GLY A CA 1
ATOM 627 C C . GLY A 1 86 ? 9.069 -12.289 -16.014 1.00 93.56 86 GLY A C 1
ATOM 628 O O . GLY A 1 86 ? 9.449 -13.366 -15.557 1.00 93.56 86 GLY A O 1
ATOM 629 N N . ARG A 1 87 ? 9.738 -11.150 -15.795 1.00 94.44 87 ARG A N 1
ATOM 630 C CA . ARG A 1 87 ? 10.958 -11.034 -14.978 1.00 94.44 87 ARG A CA 1
ATOM 631 C C . ARG A 1 87 ? 10.797 -10.083 -13.802 1.00 94.44 87 ARG A C 1
ATOM 633 O O . ARG A 1 87 ? 11.560 -10.200 -12.847 1.00 94.44 87 ARG A O 1
ATOM 640 N N . ALA A 1 88 ? 9.856 -9.145 -13.894 1.00 94.31 88 ALA A N 1
ATOM 641 C CA . ALA A 1 88 ? 9.552 -8.196 -12.837 1.00 94.31 88 ALA A CA 1
ATOM 642 C C . ALA A 1 88 ? 8.359 -8.644 -11.990 1.00 94.31 88 ALA A C 1
ATOM 644 O O . ALA A 1 88 ? 7.330 -9.080 -12.508 1.00 94.31 88 ALA A O 1
ATOM 645 N N . HIS A 1 89 ? 8.495 -8.460 -10.683 1.00 94.81 89 HIS A N 1
ATOM 646 C CA . HIS A 1 89 ? 7.454 -8.665 -9.692 1.00 94.81 89 HIS A CA 1
ATOM 647 C C . HIS A 1 89 ? 7.317 -7.396 -8.859 1.00 94.81 89 HIS A C 1
ATOM 649 O O . HIS A 1 89 ? 8.308 -6.768 -8.494 1.00 94.81 89 HIS A O 1
ATOM 655 N N . VAL A 1 90 ? 6.081 -7.013 -8.557 1.00 94.06 90 VAL A N 1
ATOM 656 C CA . VAL A 1 90 ? 5.792 -5.887 -7.670 1.00 94.06 90 VAL A CA 1
ATOM 657 C C . VAL A 1 90 ? 4.917 -6.401 -6.547 1.00 94.06 90 VAL A C 1
ATOM 659 O O . VAL A 1 90 ? 3.835 -6.933 -6.789 1.00 94.06 90 VAL A O 1
ATOM 662 N N . TYR A 1 91 ? 5.396 -6.239 -5.323 1.00 94.62 91 TYR A N 1
ATOM 663 C CA . TYR A 1 91 ? 4.627 -6.497 -4.122 1.00 94.62 91 TYR A CA 1
ATOM 664 C C . TYR A 1 91 ? 4.150 -5.168 -3.544 1.00 94.62 91 TYR A C 1
ATOM 666 O O . TYR A 1 91 ? 4.950 -4.262 -3.313 1.00 94.62 91 TYR A O 1
ATOM 674 N N . LEU A 1 92 ? 2.840 -5.040 -3.344 1.00 94.94 92 LEU A N 1
ATOM 675 C CA . LEU A 1 92 ? 2.222 -3.846 -2.778 1.00 94.94 92 LEU A CA 1
ATOM 676 C C . LEU A 1 92 ? 1.752 -4.147 -1.360 1.00 94.94 92 LEU A C 1
ATOM 678 O O . LEU A 1 92 ? 1.042 -5.123 -1.123 1.00 94.94 92 LEU A O 1
ATOM 682 N N . VAL A 1 93 ? 2.129 -3.277 -0.434 1.00 93.44 93 VAL A N 1
ATOM 683 C CA . VAL A 1 93 ? 1.743 -3.339 0.971 1.00 93.44 93 VAL A CA 1
ATOM 684 C C . VAL A 1 93 ? 0.860 -2.147 1.281 1.00 93.44 93 VAL A C 1
ATOM 686 O O . VAL A 1 93 ? 1.315 -1.008 1.225 1.00 93.44 93 VAL A O 1
ATOM 689 N N . ASP A 1 94 ? -0.388 -2.420 1.642 1.00 94.75 94 ASP A N 1
ATOM 690 C CA . ASP A 1 94 ? -1.287 -1.444 2.254 1.00 94.75 94 ASP A CA 1
ATOM 691 C C . ASP A 1 94 ? -0.795 -1.159 3.685 1.00 94.75 94 ASP A C 1
ATOM 693 O O . ASP A 1 94 ? -0.831 -2.035 4.558 1.00 94.75 94 ASP A O 1
ATOM 697 N N . LYS A 1 95 ? -0.250 0.043 3.907 1.00 94.62 95 LYS A N 1
ATOM 698 C CA . LYS A 1 95 ? 0.370 0.426 5.180 1.00 94.62 95 LYS A CA 1
ATOM 699 C C . LYS A 1 95 ? -0.666 0.534 6.304 1.00 94.62 95 LYS A C 1
ATOM 701 O O . LYS A 1 95 ? -0.403 -0.051 7.359 1.00 94.62 95 LYS A O 1
ATOM 706 N N . PRO A 1 96 ? -1.835 1.191 6.122 1.00 94.81 96 PRO A N 1
ATOM 707 C CA . PRO A 1 96 ? -2.901 1.153 7.119 1.00 94.81 96 PRO A CA 1
ATOM 708 C C . PRO A 1 96 ? -3.328 -0.269 7.501 1.00 94.81 96 PRO A C 1
ATOM 710 O O . PRO A 1 96 ? -3.478 -0.566 8.687 1.00 94.81 96 PRO A O 1
ATOM 713 N N . PHE A 1 97 ? -3.476 -1.175 6.533 1.00 95.88 97 PHE A N 1
ATOM 714 C CA . PHE A 1 97 ? -3.859 -2.555 6.823 1.00 95.88 97 PHE A CA 1
ATOM 715 C C . PHE A 1 97 ? -2.767 -3.318 7.581 1.00 95.88 97 PHE A C 1
ATOM 717 O O . PHE A 1 97 ? -3.064 -4.029 8.550 1.00 95.88 97 PHE A O 1
ATOM 724 N N . LEU A 1 98 ? -1.500 -3.148 7.188 1.00 94.62 98 LEU A N 1
ATOM 725 C CA . LEU A 1 98 ? -0.361 -3.707 7.916 1.00 94.62 98 LEU A CA 1
ATOM 726 C C . LEU A 1 98 ? -0.336 -3.200 9.364 1.00 94.62 98 LEU A C 1
ATOM 728 O O . LEU A 1 98 ? -0.161 -3.992 10.290 1.00 94.62 98 LEU A O 1
ATOM 732 N N . LEU A 1 99 ? -0.560 -1.901 9.563 1.00 95.00 99 LEU A N 1
ATOM 733 C CA . LEU A 1 99 ? -0.601 -1.274 10.879 1.00 95.00 99 LEU A CA 1
ATOM 734 C C . LEU A 1 99 ? -1.711 -1.859 11.761 1.00 95.00 99 LEU A C 1
ATOM 736 O O . LEU A 1 99 ? -1.440 -2.270 12.889 1.00 95.00 99 LEU A O 1
ATOM 740 N N . VAL A 1 100 ? -2.939 -1.954 11.242 1.00 96.56 100 VAL A N 1
ATOM 741 C CA . VAL A 1 100 ? -4.069 -2.557 11.971 1.00 96.56 100 VAL A CA 1
ATOM 742 C C . VAL A 1 100 ? -3.775 -4.013 12.318 1.00 96.56 100 VAL A C 1
ATOM 744 O O . VAL A 1 100 ? -4.022 -4.436 13.444 1.00 96.56 100 VAL A O 1
ATOM 747 N N . THR A 1 101 ? -3.201 -4.771 11.382 1.00 96.56 101 THR A N 1
ATOM 748 C CA . THR A 1 101 ? -2.809 -6.168 11.614 1.00 96.56 101 THR A CA 1
ATOM 749 C C . THR A 1 101 ? -1.819 -6.288 12.766 1.00 96.56 101 THR A C 1
ATOM 751 O O . THR A 1 101 ? -1.995 -7.142 13.633 1.00 96.56 101 THR A O 1
ATOM 754 N N . ARG A 1 102 ? -0.813 -5.407 12.816 1.00 94.69 102 ARG A N 1
ATOM 755 C CA . ARG A 1 102 ? 0.171 -5.385 13.901 1.00 94.69 102 ARG A CA 1
ATOM 756 C C . ARG A 1 102 ? -0.441 -4.991 15.237 1.00 94.69 102 ARG A C 1
ATOM 758 O O . ARG A 1 102 ? -0.255 -5.715 16.203 1.00 94.69 102 ARG A O 1
ATOM 765 N N . VAL A 1 103 ? -1.208 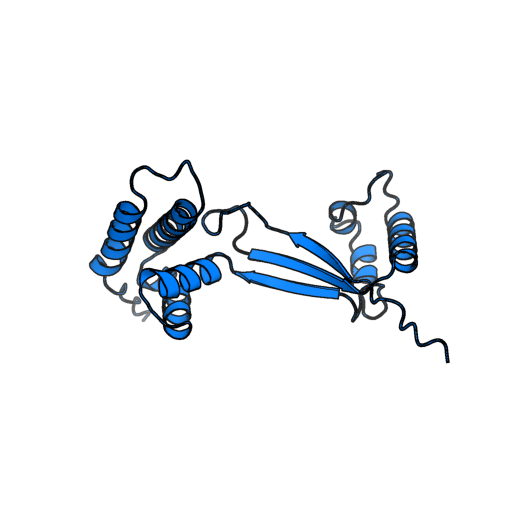-3.908 15.309 1.00 94.69 103 VAL A N 1
ATOM 766 C CA . VAL A 1 103 ? -1.820 -3.493 16.582 1.00 94.69 103 VAL A CA 1
ATOM 767 C C . VAL A 1 103 ? -2.797 -4.540 17.111 1.00 94.69 103 VAL A C 1
ATOM 769 O O . VAL A 1 103 ? -2.773 -4.857 18.297 1.00 94.69 103 VAL A O 1
ATOM 772 N N . VAL A 1 104 ? -3.624 -5.136 16.250 1.00 95.19 104 VAL A N 1
ATOM 773 C CA . VAL A 1 104 ? -4.558 -6.184 16.679 1.00 95.19 104 VAL A CA 1
ATOM 774 C C . VAL A 1 104 ? -3.814 -7.411 17.204 1.00 95.19 104 VAL A C 1
ATOM 776 O O . VAL A 1 104 ? -4.212 -7.944 18.236 1.00 95.19 104 VAL A O 1
ATOM 779 N N . ALA A 1 105 ? -2.739 -7.842 16.542 1.00 94.50 105 ALA A N 1
ATOM 780 C CA . ALA A 1 105 ? -1.962 -8.997 16.982 1.00 94.50 105 ALA A CA 1
ATOM 781 C C . ALA A 1 105 ? -1.191 -8.723 18.285 1.00 94.50 105 ALA A C 1
ATOM 783 O O . ALA A 1 105 ? -1.312 -9.484 19.240 1.00 94.50 105 ALA A O 1
ATOM 784 N N . GLU A 1 106 ? -0.429 -7.630 18.332 1.00 90.75 106 GLU A N 1
ATOM 785 C CA . GLU A 1 106 ? 0.551 -7.381 19.397 1.00 90.75 106 GLU A CA 1
ATOM 786 C C . GLU A 1 106 ? -0.066 -6.714 20.640 1.00 90.75 106 GLU A C 1
ATOM 788 O O . GLU A 1 106 ? 0.434 -6.898 21.745 1.00 90.75 106 GLU A O 1
ATOM 793 N N . VAL A 1 107 ? -1.150 -5.940 20.483 1.00 89.06 107 VAL A N 1
ATOM 794 C CA . VAL A 1 107 ? -1.779 -5.188 21.589 1.00 89.06 107 VAL A CA 1
ATOM 795 C C . VAL A 1 107 ? -3.065 -5.856 22.062 1.00 89.06 107 VAL A C 1
ATOM 797 O O . VAL A 1 107 ? -3.286 -5.992 23.262 1.00 89.06 107 VAL A O 1
ATOM 800 N N . ALA A 1 108 ? -3.921 -6.285 21.130 1.00 86.75 108 ALA A N 1
ATOM 801 C CA . ALA A 1 108 ? -5.217 -6.877 21.467 1.00 86.75 108 ALA A CA 1
ATOM 802 C C . ALA A 1 108 ? -5.198 -8.416 21.537 1.00 86.75 108 ALA A C 1
ATOM 804 O O . ALA A 1 108 ? -6.215 -9.011 21.891 1.00 86.75 108 ALA A O 1
ATOM 805 N N . GLY A 1 109 ? -4.088 -9.072 21.169 1.00 92.12 109 GLY A N 1
ATOM 806 C CA . GLY A 1 109 ? -4.004 -10.537 21.087 1.00 92.12 109 GLY A CA 1
ATOM 807 C C . GLY A 1 109 ? -4.978 -11.150 20.069 1.00 92.12 109 GLY A C 1
ATOM 808 O O . GLY A 1 109 ? -5.398 -12.298 20.211 1.00 92.12 109 GLY A O 1
ATOM 809 N N . GLY A 1 110 ? -5.402 -10.366 19.076 1.00 92.44 110 GLY A N 1
ATOM 810 C CA . GLY A 1 110 ? -6.412 -10.737 18.094 1.00 92.44 110 GLY A CA 1
ATOM 811 C C . GLY A 1 110 ? -5.853 -11.487 16.884 1.00 92.44 110 GLY A C 1
ATOM 812 O O . GLY A 1 110 ? -4.649 -11.644 16.696 1.00 92.44 110 GLY A O 1
ATOM 813 N N . THR A 1 111 ? -6.757 -11.947 16.018 1.00 96.25 111 THR A N 1
ATOM 814 C CA . THR A 1 111 ? -6.397 -12.709 14.812 1.00 96.25 111 THR A CA 1
ATOM 815 C C . THR A 1 111 ? -6.299 -11.818 13.573 1.00 96.25 111 THR A C 1
ATOM 817 O O . THR A 1 111 ? -6.916 -10.753 13.498 1.00 96.25 111 THR A O 1
ATOM 820 N N . ALA A 1 112 ? -5.612 -12.301 12.533 1.00 94.56 112 ALA A N 1
ATOM 821 C CA . ALA A 1 112 ? -5.583 -11.643 11.222 1.00 94.56 112 ALA A CA 1
ATOM 822 C C . ALA A 1 112 ? -6.993 -11.429 10.631 1.00 94.56 112 ALA A C 1
ATOM 824 O O . ALA A 1 112 ? -7.252 -10.428 9.965 1.00 94.56 112 ALA A O 1
ATOM 825 N N . THR A 1 113 ? -7.935 -12.334 10.921 1.00 97.00 113 THR A N 1
ATOM 826 C CA . THR A 1 113 ? -9.335 -12.200 10.488 1.00 97.00 113 THR A CA 1
ATOM 827 C C . THR A 1 113 ? -10.022 -11.025 11.181 1.00 97.00 113 THR A C 1
ATOM 829 O O . THR A 1 113 ? -10.708 -10.244 10.519 1.00 97.00 113 THR A O 1
ATOM 832 N N . ALA A 1 114 ? -9.800 -10.855 12.490 1.00 95.69 114 ALA A N 1
ATOM 833 C CA . ALA A 1 114 ? -10.318 -9.714 13.241 1.00 95.69 114 ALA A CA 1
ATOM 834 C C . ALA A 1 114 ? -9.719 -8.390 12.736 1.00 95.69 114 A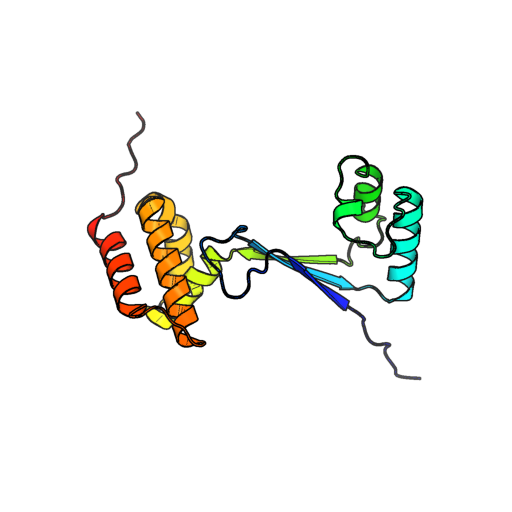LA A C 1
ATOM 836 O O . ALA A 1 114 ? -10.458 -7.432 12.511 1.00 95.69 114 ALA A O 1
ATOM 837 N N . ALA A 1 115 ? -8.411 -8.358 12.463 1.00 96.88 115 ALA A N 1
ATOM 838 C CA . ALA A 1 115 ? -7.746 -7.190 11.885 1.00 96.88 115 ALA A CA 1
ATOM 839 C C . ALA A 1 115 ? -8.323 -6.804 10.517 1.00 96.88 115 ALA A C 1
ATOM 841 O O . ALA A 1 115 ? -8.627 -5.638 10.272 1.00 96.88 115 ALA A O 1
ATOM 842 N N . ALA A 1 116 ? -8.534 -7.784 9.636 1.00 97.44 116 ALA A N 1
ATOM 843 C CA . ALA A 1 116 ? -9.113 -7.550 8.319 1.00 97.44 116 ALA A CA 1
ATOM 844 C C . ALA A 1 116 ? -10.567 -7.059 8.392 1.00 97.44 116 ALA A C 1
ATOM 846 O O . ALA A 1 116 ? -10.969 -6.211 7.595 1.00 97.44 116 ALA A O 1
ATOM 847 N N . ALA A 1 117 ? -11.357 -7.565 9.342 1.00 96.06 117 ALA A N 1
ATOM 848 C CA . ALA A 1 117 ? -12.708 -7.070 9.585 1.00 96.06 117 ALA A CA 1
ATOM 849 C C . ALA A 1 117 ? -12.696 -5.614 10.079 1.00 96.06 117 ALA A C 1
ATOM 851 O O . ALA A 1 117 ? -13.398 -4.778 9.508 1.00 96.06 117 ALA A O 1
ATOM 852 N N . LEU A 1 118 ? -11.854 -5.303 11.071 1.00 95.62 118 LEU A N 1
ATOM 853 C CA . LEU A 1 118 ? -11.693 -3.952 11.611 1.00 95.62 118 LEU A CA 1
ATOM 854 C C . LEU A 1 118 ? -11.242 -2.963 10.533 1.00 95.62 118 LEU A C 1
ATOM 856 O O . LEU A 1 118 ? -11.853 -1.911 10.383 1.00 95.62 118 LEU A O 1
ATOM 860 N N . TYR A 1 119 ? -10.218 -3.313 9.754 1.00 96.50 119 TYR A N 1
ATOM 861 C CA . TYR A 1 119 ? -9.687 -2.450 8.701 1.00 96.50 119 TYR A CA 1
ATOM 862 C C . TYR A 1 119 ? -10.738 -2.110 7.638 1.00 96.50 119 TYR A C 1
ATOM 864 O O . TYR A 1 119 ? -10.933 -0.944 7.305 1.00 96.50 119 TYR A O 1
ATOM 872 N N . ARG A 1 120 ? -11.461 -3.122 7.135 1.00 96.00 120 ARG A N 1
ATOM 873 C CA . ARG A 1 120 ? -12.469 -2.924 6.080 1.00 96.00 120 ARG A CA 1
ATOM 874 C C . ARG A 1 120 ? -13.677 -2.125 6.558 1.00 96.00 120 ARG A C 1
ATOM 876 O O . ARG A 1 120 ? -14.200 -1.309 5.807 1.00 96.00 120 ARG A O 1
ATOM 883 N N . ALA A 1 121 ? -14.142 -2.381 7.779 1.00 94.56 121 ALA A N 1
ATOM 884 C CA . ALA A 1 121 ? -15.329 -1.722 8.317 1.00 94.56 121 ALA A CA 1
ATOM 885 C C . ALA A 1 121 ? -15.019 -0.340 8.914 1.00 94.56 121 ALA A C 1
ATOM 887 O O . ALA A 1 121 ? -15.884 0.534 8.921 1.00 94.56 121 ALA A O 1
ATOM 888 N N . GLY A 1 122 ? -13.792 -0.137 9.399 1.00 92.81 122 GLY A N 1
ATOM 889 C CA . GLY A 1 122 ? -13.394 0.986 10.241 1.00 92.81 122 GLY A CA 1
ATOM 890 C C . GLY A 1 122 ? -13.791 2.366 9.711 1.00 92.81 122 GLY A C 1
ATOM 891 O O . GLY A 1 122 ? -14.531 3.073 10.402 1.00 92.81 122 GLY A O 1
ATOM 892 N N . PRO A 1 123 ? -13.384 2.751 8.485 1.00 91.69 123 PRO A N 1
ATOM 893 C CA . PRO A 1 123 ? -13.719 4.060 7.929 1.00 91.69 123 PRO A CA 1
ATOM 894 C C . PRO A 1 123 ? -15.227 4.342 7.884 1.00 91.69 123 PRO A C 1
ATOM 896 O O . PRO A 1 123 ? -15.655 5.446 8.216 1.00 91.69 123 PRO A O 1
ATOM 899 N N . ALA A 1 124 ? -16.032 3.347 7.498 1.00 92.06 124 ALA A N 1
ATOM 900 C CA . ALA A 1 124 ? -17.481 3.486 7.363 1.00 92.06 124 ALA A CA 1
ATOM 901 C C . ALA A 1 124 ? -18.200 3.482 8.720 1.00 92.06 124 ALA A C 1
ATOM 903 O O . ALA A 1 124 ? -19.113 4.273 8.941 1.00 92.06 124 ALA A O 1
ATOM 904 N N . VAL A 1 125 ? -17.777 2.607 9.634 1.00 93.12 125 VAL A N 1
ATOM 905 C CA . VAL A 1 125 ? -18.407 2.415 10.947 1.00 93.12 125 VAL A CA 1
ATOM 906 C C . VAL A 1 125 ? -18.096 3.575 11.890 1.00 93.12 125 VAL A C 1
ATOM 908 O O . VAL A 1 125 ? -18.995 4.057 12.578 1.00 93.12 125 VAL A O 1
ATOM 911 N N . PHE A 1 126 ? -16.846 4.043 11.912 1.00 91.62 126 PHE A N 1
ATOM 912 C CA . PHE A 1 126 ? -16.380 5.042 12.879 1.00 91.62 126 PHE A CA 1
ATOM 913 C C . PHE A 1 126 ? -16.287 6.457 12.299 1.00 91.62 126 PHE A C 1
ATOM 915 O O . PHE A 1 126 ? -16.245 7.432 13.056 1.00 91.62 126 PHE A O 1
ATOM 922 N N . GLY A 1 127 ? -16.310 6.591 10.972 1.00 92.31 127 GLY A N 1
ATOM 923 C CA . GLY A 1 127 ? -16.102 7.849 10.263 1.00 92.31 127 GLY A CA 1
ATOM 924 C C . GLY A 1 127 ? -14.619 8.200 10.110 1.00 92.31 127 GLY A C 1
ATOM 925 O O . GLY A 1 127 ? -13.782 7.844 10.942 1.00 92.31 127 GLY A O 1
ATOM 926 N N . ALA A 1 128 ? -14.303 8.945 9.047 1.00 90.56 128 ALA A N 1
ATOM 927 C CA . ALA A 1 128 ? -12.928 9.222 8.626 1.00 90.56 128 ALA A CA 1
ATOM 928 C C . ALA A 1 128 ? -12.058 9.842 9.733 1.00 90.56 128 ALA A C 1
ATOM 930 O O . ALA A 1 128 ? -10.970 9.348 9.994 1.00 90.56 128 ALA A O 1
ATOM 931 N N . ALA A 1 129 ? -12.550 10.869 10.435 1.00 91.50 129 ALA A N 1
ATOM 932 C CA . ALA A 1 129 ? -11.760 11.579 11.445 1.00 91.50 129 ALA A CA 1
ATOM 933 C C . ALA A 1 129 ? -11.307 10.671 12.602 1.00 91.50 129 ALA A C 1
ATOM 935 O O . ALA A 1 129 ? -10.131 10.656 12.963 1.00 91.50 129 ALA A O 1
ATOM 936 N N . ARG A 1 130 ? -12.229 9.877 13.161 1.00 92.69 130 ARG A N 1
ATOM 937 C CA . ARG A 1 130 ? -11.919 8.954 14.264 1.00 92.69 130 ARG A CA 1
ATOM 938 C C . ARG A 1 130 ? -11.052 7.794 13.799 1.00 92.69 130 ARG A C 1
ATOM 940 O O . ARG A 1 130 ? -10.123 7.411 14.501 1.00 92.69 130 ARG A O 1
ATOM 947 N N . TRP A 1 131 ? -11.314 7.280 12.601 1.00 95.19 131 TRP A N 1
ATOM 948 C CA . TRP A 1 131 ? -10.484 6.243 12.006 1.00 95.19 131 TRP A CA 1
ATOM 949 C C . TRP A 1 131 ? -9.036 6.713 11.801 1.00 95.19 131 TRP A C 1
ATOM 951 O O . TRP A 1 131 ? -8.098 6.030 12.206 1.00 95.19 131 TRP A O 1
ATOM 961 N N . THR A 1 132 ? -8.837 7.918 11.265 1.00 93.56 132 THR A N 1
ATOM 962 C CA . THR A 1 132 ? -7.509 8.528 11.119 1.00 93.56 132 THR A CA 1
ATOM 963 C C . THR A 1 132 ? -6.824 8.769 12.465 1.00 93.56 132 THR A C 1
ATOM 965 O O . THR A 1 132 ? -5.617 8.538 12.576 1.00 93.56 132 THR A O 1
ATOM 968 N N . ALA A 1 133 ? -7.563 9.191 13.497 1.00 93.31 133 ALA A N 1
ATOM 969 C CA . ALA A 1 133 ? -7.016 9.351 14.844 1.00 93.31 133 ALA A CA 1
ATOM 970 C C . ALA A 1 133 ? -6.531 8.009 15.420 1.00 93.31 133 ALA A C 1
ATOM 972 O O . ALA A 1 133 ? -5.412 7.924 15.923 1.00 93.31 133 ALA A O 1
ATOM 973 N N . PHE A 1 134 ? -7.324 6.945 15.257 1.00 95.50 134 PHE A N 1
ATOM 974 C CA . PHE A 1 134 ? -6.945 5.588 15.651 1.00 95.50 134 PHE A CA 1
ATOM 975 C C . PHE A 1 134 ? -5.692 5.088 14.925 1.00 95.50 134 PHE A C 1
ATOM 977 O O . PHE A 1 134 ? -4.778 4.580 15.574 1.00 95.50 134 PHE A O 1
ATOM 984 N N . LEU A 1 135 ? -5.608 5.261 13.601 1.00 95.56 135 LEU A N 1
ATOM 985 C CA . LEU A 1 135 ? -4.421 4.866 12.837 1.00 95.56 135 LEU A CA 1
ATOM 986 C C . LEU A 1 135 ? -3.179 5.664 13.259 1.00 95.56 135 LEU A C 1
ATOM 988 O O . LEU A 1 135 ? -2.105 5.091 13.407 1.00 95.56 135 LEU A O 1
ATOM 992 N N . THR A 1 136 ? -3.315 6.967 13.502 1.00 92.81 136 THR A N 1
ATOM 993 C CA . THR A 1 136 ? -2.199 7.803 13.977 1.00 92.81 136 THR A CA 1
ATOM 994 C C . THR A 1 136 ? -1.688 7.321 15.335 1.00 92.81 136 THR A C 1
ATOM 996 O O . THR A 1 136 ? -0.503 7.026 15.472 1.00 92.81 136 THR A O 1
ATOM 999 N N . ALA A 1 137 ? -2.582 7.146 16.311 1.00 93.25 137 ALA A N 1
ATOM 1000 C CA . ALA A 1 137 ? -2.199 6.692 17.646 1.00 93.25 137 ALA A CA 1
ATOM 1001 C C . ALA A 1 137 ? -1.618 5.265 17.635 1.00 93.25 137 ALA A C 1
ATOM 1003 O O . ALA A 1 137 ? -0.654 4.978 18.339 1.00 93.25 137 ALA A O 1
ATOM 1004 N N . SER A 1 138 ? -2.154 4.385 16.782 1.00 93.75 138 SER A N 1
ATOM 1005 C CA . SER A 1 138 ? -1.625 3.035 16.541 1.00 93.75 138 SER A CA 1
ATOM 1006 C C . SER A 1 138 ? -0.184 3.064 16.030 1.00 93.75 138 SER A C 1
ATOM 1008 O O . SER A 1 138 ? 0.673 2.328 16.516 1.00 93.75 138 SER A O 1
ATOM 1010 N N . ASN A 1 139 ? 0.090 3.919 15.042 1.00 92.44 139 ASN A N 1
ATOM 1011 C CA . ASN A 1 139 ? 1.422 4.091 14.475 1.00 92.44 139 ASN A CA 1
ATOM 1012 C C . ASN A 1 139 ? 2.406 4.580 15.542 1.00 92.44 139 ASN A C 1
ATOM 1014 O O . ASN A 1 139 ? 3.489 4.019 15.691 1.00 92.44 139 ASN A O 1
ATOM 1018 N N . ASP A 1 140 ? 2.015 5.595 16.307 1.00 90.12 140 ASP A N 1
ATOM 1019 C CA . ASP A 1 140 ? 2.865 6.191 17.335 1.00 90.12 140 ASP A CA 1
ATOM 1020 C C . ASP A 1 140 ? 3.157 5.221 18.488 1.00 90.12 140 ASP A C 1
ATOM 1022 O O . ASP A 1 140 ? 4.294 5.161 18.962 1.00 90.12 140 ASP A O 1
ATOM 1026 N N . LEU A 1 141 ? 2.178 4.392 18.869 1.00 90.62 141 LEU A N 1
ATOM 1027 C CA . LEU A 1 141 ? 2.361 3.312 19.838 1.00 90.62 141 LEU A CA 1
ATOM 1028 C C . LEU A 1 141 ? 3.416 2.298 19.377 1.00 90.62 141 LEU A C 1
ATOM 1030 O O . LEU A 1 141 ? 4.346 1.993 20.125 1.00 90.62 141 LEU A O 1
ATOM 1034 N N . LEU A 1 142 ? 3.309 1.798 18.141 1.00 87.31 142 LEU A N 1
ATOM 1035 C CA . LEU A 1 142 ? 4.273 0.825 17.614 1.00 87.31 142 LEU A CA 1
ATOM 1036 C C . LEU A 1 142 ? 5.671 1.429 17.423 1.00 87.31 142 LEU A C 1
ATOM 1038 O O . LEU A 1 142 ? 6.668 0.737 17.624 1.00 87.31 142 LEU A O 1
ATOM 1042 N N . ARG A 1 143 ? 5.766 2.717 17.075 1.00 82.69 143 ARG A N 1
ATOM 1043 C CA . ARG A 1 143 ? 7.052 3.424 16.956 1.00 82.69 143 ARG A CA 1
ATOM 1044 C C . ARG A 1 143 ? 7.736 3.626 18.302 1.00 82.69 143 ARG A C 1
ATOM 1046 O O . ARG A 1 143 ? 8.946 3.429 18.407 1.00 82.69 143 ARG A O 1
ATOM 1053 N N . ALA A 1 144 ? 6.973 3.972 19.337 1.00 74.50 144 ALA A N 1
ATOM 1054 C CA . ALA A 1 144 ? 7.504 4.174 20.681 1.00 74.50 144 ALA A CA 1
ATOM 1055 C C . ALA A 1 144 ? 8.138 2.905 21.274 1.00 74.50 144 ALA A C 1
ATOM 1057 O O . ALA A 1 144 ? 9.097 3.000 22.039 1.00 74.50 144 ALA A O 1
ATOM 1058 N N . ALA A 1 145 ? 7.664 1.722 20.870 1.00 65.56 145 ALA A N 1
ATOM 1059 C CA . ALA A 1 145 ? 8.279 0.446 21.230 1.00 65.56 145 ALA A CA 1
ATOM 1060 C C . ALA A 1 145 ? 9.668 0.228 20.584 1.00 65.56 145 ALA A C 1
ATOM 1062 O O . ALA A 1 145 ? 10.407 -0.658 21.011 1.00 65.56 145 ALA A O 1
ATOM 1063 N N . GLY A 1 146 ? 10.034 1.022 19.565 1.00 61.19 146 GLY A N 1
ATOM 1064 C CA . GLY A 1 146 ? 11.206 0.812 18.712 1.00 61.19 146 GLY A CA 1
ATOM 1065 C C . GLY A 1 146 ? 12.409 1.742 18.932 1.00 61.19 146 GLY A C 1
ATOM 1066 O O . GLY A 1 146 ? 13.525 1.262 18.733 1.00 61.19 146 GLY A O 1
ATOM 1067 N N . ARG A 1 147 ? 12.239 3.031 19.310 1.00 58.44 147 ARG A N 1
ATOM 1068 C CA . ARG A 1 147 ? 13.322 4.014 19.635 1.00 58.44 147 ARG A CA 1
ATOM 1069 C C . ARG A 1 147 ? 12.787 5.410 20.047 1.00 58.44 147 ARG A C 1
ATOM 1071 O O . ARG A 1 147 ? 11.621 5.721 19.843 1.00 58.44 147 ARG A O 1
ATOM 1078 N N . ARG A 1 148 ? 13.664 6.261 20.620 1.00 54.28 148 ARG A N 1
ATOM 1079 C CA . ARG A 1 148 ? 13.400 7.649 21.089 1.00 54.28 148 ARG A CA 1
ATOM 1080 C C . ARG A 1 148 ? 13.695 8.729 20.022 1.00 54.28 148 ARG A C 1
ATOM 1082 O O . ARG A 1 148 ? 14.603 8.518 19.220 1.00 54.28 148 ARG A O 1
ATOM 1089 N N . PRO A 1 149 ? 13.062 9.921 20.095 1.00 58.50 149 PRO A N 1
ATOM 1090 C CA . PRO A 1 149 ? 12.058 10.329 21.083 1.00 58.50 149 PRO A CA 1
ATOM 1091 C C . PRO A 1 149 ? 10.674 9.764 20.745 1.00 58.50 149 PRO A C 1
ATOM 1093 O O . PRO A 1 149 ? 10.190 9.903 19.625 1.00 58.50 149 PRO A O 1
ATOM 1096 N N . ALA A 1 150 ? 10.061 9.113 21.731 1.00 62.69 150 ALA A N 1
ATOM 1097 C CA . ALA A 1 150 ? 8.659 8.726 21.678 1.00 62.69 150 ALA A CA 1
ATOM 1098 C C . ALA A 1 150 ? 7.793 9.935 22.078 1.00 62.69 150 ALA A C 1
ATOM 1100 O O . ALA A 1 150 ? 8.298 10.816 22.780 1.00 62.69 150 ALA A O 1
ATOM 1101 N N . PRO A 1 151 ? 6.513 9.989 21.674 1.00 66.06 151 PRO A N 1
ATOM 1102 C CA . PRO A 1 151 ? 5.539 10.872 22.313 1.00 66.06 151 PRO A CA 1
ATOM 1103 C C . PRO A 1 151 ? 5.542 10.678 23.838 1.00 66.06 151 PRO A C 1
ATOM 1105 O O . PRO A 1 151 ? 5.909 9.602 24.311 1.00 66.06 151 PRO A O 1
ATOM 1108 N N . ASP A 1 152 ? 5.121 11.692 24.596 1.00 73.00 152 ASP A N 1
ATOM 1109 C CA . ASP A 1 152 ? 5.193 11.653 26.065 1.00 73.00 152 ASP A CA 1
ATOM 1110 C C . ASP A 1 152 ? 4.373 10.496 26.675 1.00 73.00 152 ASP A C 1
ATOM 1112 O O . ASP A 1 152 ? 4.823 9.879 27.639 1.00 73.00 152 ASP A O 1
ATOM 1116 N N . ASP A 1 153 ? 3.215 10.152 26.085 1.00 86.06 153 ASP A N 1
ATOM 1117 C CA . ASP A 1 153 ? 2.404 8.984 26.475 1.00 86.06 153 ASP A CA 1
ATOM 1118 C C . ASP A 1 153 ? 1.611 8.376 25.288 1.00 86.06 153 ASP A C 1
ATOM 1120 O O . ASP A 1 153 ? 0.422 8.656 25.086 1.00 86.06 153 ASP A O 1
ATOM 1124 N N . PRO A 1 154 ? 2.255 7.541 24.455 1.00 87.19 154 PRO A N 1
ATOM 1125 C CA . PRO A 1 154 ? 1.627 6.949 23.277 1.00 87.19 154 PRO A CA 1
ATOM 1126 C C . PRO A 1 154 ? 0.585 5.880 23.641 1.00 87.19 154 PRO A C 1
ATOM 1128 O O . PRO A 1 154 ? -0.341 5.641 22.867 1.00 87.19 154 PRO A O 1
ATOM 1131 N N . ALA A 1 155 ? 0.698 5.256 24.819 1.00 89.06 155 ALA A N 1
ATOM 1132 C CA . ALA A 1 155 ? -0.265 4.269 25.293 1.00 89.06 155 ALA A CA 1
ATOM 1133 C C . ALA A 1 155 ? -1.588 4.934 25.696 1.00 89.06 155 ALA A C 1
ATOM 1135 O O . ALA A 1 155 ? -2.651 4.468 25.282 1.00 89.06 155 ALA A O 1
ATOM 1136 N N . ALA A 1 156 ? -1.538 6.052 26.429 1.00 89.38 156 ALA A N 1
ATOM 1137 C CA . ALA A 1 156 ? -2.740 6.811 26.766 1.00 89.38 156 ALA A CA 1
ATOM 1138 C C . ALA A 1 156 ? -3.418 7.398 25.522 1.00 89.38 156 ALA A C 1
ATOM 1140 O O . ALA A 1 156 ? -4.640 7.307 25.393 1.00 89.38 156 ALA A O 1
ATOM 1141 N N . ALA A 1 157 ? -2.645 7.945 24.577 1.00 90.50 157 ALA A N 1
ATOM 1142 C CA . ALA A 1 157 ? -3.190 8.448 23.315 1.00 90.50 157 ALA A CA 1
ATOM 1143 C C . ALA A 1 157 ? -3.893 7.338 22.511 1.00 90.50 157 ALA A C 1
ATOM 1145 O O . ALA A 1 157 ? -4.979 7.547 21.965 1.00 90.50 157 ALA A O 1
ATOM 1146 N N . PHE A 1 158 ? -3.307 6.137 22.475 1.00 93.38 158 PHE A N 1
ATOM 1147 C CA . PHE A 1 158 ? -3.931 4.973 21.854 1.00 93.38 158 PHE A CA 1
ATOM 1148 C C . PHE A 1 158 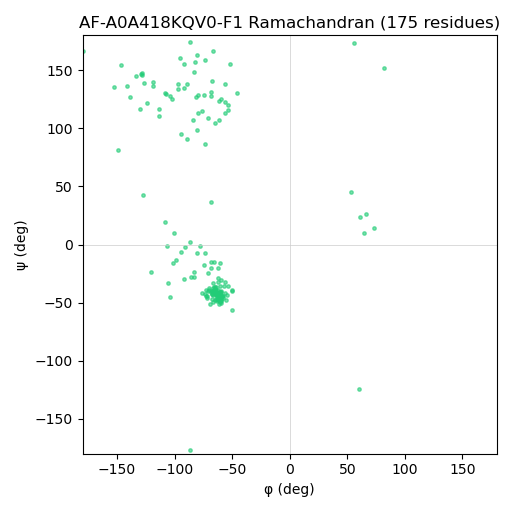? -5.222 4.550 22.565 1.00 93.38 158 PHE A C 1
ATOM 1150 O O . PHE A 1 158 ? -6.240 4.360 21.898 1.00 93.38 158 PHE A O 1
ATOM 1157 N N . ALA A 1 159 ? -5.216 4.461 23.897 1.00 92.38 159 ALA A N 1
ATOM 1158 C CA . ALA A 1 159 ? -6.405 4.115 24.677 1.00 92.38 159 ALA A CA 1
ATOM 1159 C C . ALA A 1 159 ? -7.561 5.099 24.422 1.00 92.38 159 ALA A C 1
ATOM 1161 O O . ALA A 1 159 ? -8.669 4.676 24.102 1.00 92.38 159 ALA A O 1
ATOM 1162 N N . GLN A 1 160 ? -7.282 6.407 24.430 1.00 92.75 160 GLN A N 1
ATOM 1163 C CA . GLN A 1 160 ? -8.274 7.438 24.101 1.00 92.75 160 GLN A CA 1
ATOM 1164 C C . GLN A 1 160 ? -8.844 7.276 22.687 1.00 92.75 160 GLN A C 1
ATOM 1166 O O . GLN A 1 160 ? -10.044 7.460 22.471 1.00 92.75 160 GLN A O 1
ATOM 1171 N N . ALA A 1 161 ? -8.003 6.923 21.711 1.00 93.12 161 ALA A N 1
ATOM 1172 C CA . ALA A 1 161 ? -8.465 6.686 20.351 1.00 93.12 161 ALA A CA 1
ATOM 1173 C C . ALA A 1 161 ? -9.391 5.459 20.270 1.00 93.12 161 ALA A C 1
ATOM 1175 O O . ALA A 1 161 ? -10.418 5.522 19.593 1.00 93.12 161 ALA A O 1
ATOM 1176 N N . VAL A 1 162 ? -9.075 4.376 20.988 1.00 92.44 162 VAL A N 1
ATOM 1177 C CA . VAL A 1 162 ? -9.921 3.171 21.087 1.00 92.44 162 VAL A CA 1
ATOM 1178 C C . VAL A 1 162 ? -11.259 3.475 21.770 1.00 92.44 162 VAL A C 1
ATOM 1180 O O . VAL A 1 162 ? -12.314 3.069 21.268 1.00 92.44 162 VAL A O 1
ATOM 1183 N N . ASP A 1 163 ? -11.247 4.240 22.861 1.00 90.62 163 ASP A N 1
ATOM 1184 C CA . ASP A 1 163 ? -12.466 4.680 23.549 1.00 90.62 163 ASP A CA 1
ATOM 1185 C C . ASP A 1 163 ? -13.347 5.528 22.623 1.00 90.62 163 ASP A C 1
ATOM 1187 O O . ASP A 1 163 ? -14.564 5.340 22.556 1.00 90.62 163 ASP A O 1
ATOM 1191 N N . GLY A 1 164 ? -12.729 6.405 21.826 1.00 87.12 164 GLY A N 1
ATOM 1192 C CA . GLY A 1 164 ? -13.413 7.214 20.820 1.00 87.12 164 GLY A CA 1
ATOM 1193 C C . GLY A 1 164 ? -14.095 6.397 19.716 1.00 87.12 164 GLY A C 1
ATOM 1194 O O . GLY A 1 164 ? -15.145 6.814 19.218 1.00 87.12 164 GLY A O 1
ATOM 1195 N N . LEU A 1 165 ? -13.546 5.232 19.341 1.00 88.25 165 LEU A N 1
ATOM 1196 C CA . LEU A 1 165 ? -14.218 4.291 18.433 1.00 88.25 165 LEU A CA 1
ATOM 1197 C C . LEU A 1 165 ? -15.414 3.610 19.118 1.00 88.25 165 LEU A C 1
ATOM 1199 O O . LEU A 1 165 ? -16.469 3.450 18.502 1.00 88.25 165 LEU A O 1
ATOM 1203 N N . SER A 1 166 ? -15.263 3.244 20.393 1.00 78.62 166 SER A N 1
ATOM 1204 C CA . SER A 1 166 ? -16.261 2.492 21.166 1.00 78.62 166 SER A CA 1
ATOM 1205 C C . SER A 1 166 ? -17.481 3.337 21.553 1.00 78.62 166 SER A C 1
ATOM 1207 O O . SER A 1 166 ? -18.614 2.866 21.460 1.00 78.62 166 SER A O 1
ATOM 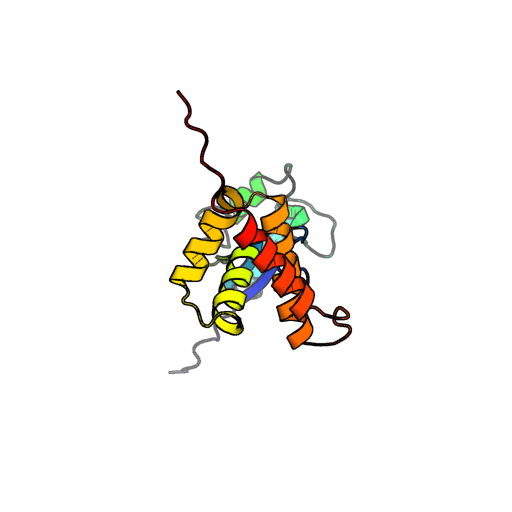1209 N N . ALA A 1 167 ? -17.276 4.605 21.923 1.00 72.75 167 ALA A N 1
ATOM 1210 C CA . ALA A 1 167 ? -18.336 5.518 22.361 1.00 72.75 167 ALA A CA 1
ATOM 1211 C C . ALA A 1 167 ? -19.323 5.916 21.246 1.00 72.75 167 ALA A C 1
ATOM 1213 O O . ALA A 1 167 ? -20.435 6.359 21.531 1.00 72.75 167 ALA A O 1
ATOM 1214 N N . ALA A 1 168 ? -18.937 5.774 19.975 1.00 61.25 168 ALA A N 1
ATOM 1215 C CA . ALA A 1 168 ? -19.778 6.154 18.843 1.00 61.25 168 ALA A CA 1
ATOM 1216 C C . ALA A 1 168 ? -20.810 5.078 18.453 1.00 61.25 168 ALA A C 1
ATOM 1218 O O . ALA A 1 168 ? -21.825 5.413 17.840 1.00 61.25 168 ALA A O 1
ATOM 1219 N N . GLY A 1 169 ? -20.566 3.801 18.784 1.00 56.75 169 GLY A N 1
ATOM 1220 C CA . GLY A 1 169 ? -21.271 2.675 18.160 1.00 56.75 169 GLY A CA 1
ATOM 1221 C C . GLY A 1 169 ? -21.138 2.675 16.622 1.00 56.75 169 GLY A C 1
ATOM 1222 O O . GLY A 1 169 ? -20.585 3.607 16.034 1.00 56.75 169 GLY A O 1
ATOM 1223 N N . PRO A 1 170 ? -21.617 1.636 15.915 1.00 54.00 170 PRO A N 1
ATOM 1224 C CA . PRO A 1 170 ? -21.662 1.679 14.461 1.00 54.00 170 PRO A CA 1
ATOM 1225 C C . PRO A 1 170 ? -22.561 2.828 13.999 1.00 54.00 170 PRO A C 1
ATOM 1227 O O . PRO A 1 170 ? -23.738 2.885 14.368 1.00 54.00 170 PRO A O 1
ATOM 1230 N N . ALA A 1 171 ? -22.022 3.737 13.180 1.00 53.19 171 ALA A N 1
ATOM 1231 C CA . ALA A 1 171 ? -22.834 4.743 12.512 1.00 53.19 171 ALA A CA 1
ATOM 1232 C C . ALA A 1 171 ? -23.960 4.025 11.751 1.00 53.19 171 ALA A C 1
ATOM 1234 O O . ALA A 1 171 ? -23.696 3.165 10.909 1.00 53.19 171 ALA A O 1
ATOM 1235 N N . ARG A 1 172 ? -25.225 4.330 12.080 1.00 47.16 172 ARG A N 1
ATOM 1236 C CA . ARG A 1 172 ? -26.374 3.770 11.359 1.00 47.16 172 ARG A CA 1
ATOM 1237 C C . ARG A 1 172 ? -26.206 4.119 9.884 1.00 47.16 172 ARG A C 1
ATOM 1239 O O . ARG A 1 172 ? -26.270 5.294 9.526 1.00 47.16 172 ARG A O 1
ATOM 1246 N N . ALA A 1 173 ? -25.989 3.103 9.051 1.00 45.16 173 ALA A N 1
ATOM 1247 C CA . ALA A 1 173 ? -26.071 3.244 7.608 1.00 45.16 173 ALA A CA 1
ATOM 1248 C C . ALA A 1 173 ? -27.445 3.846 7.293 1.00 45.16 173 ALA A C 1
ATOM 1250 O O . ALA A 1 173 ? -28.475 3.263 7.639 1.00 45.16 173 ALA A O 1
ATOM 1251 N N . GLY A 1 174 ? -27.454 5.056 6.733 1.00 38.28 174 GLY A N 1
ATOM 1252 C CA . GLY A 1 174 ? -28.681 5.722 6.328 1.00 38.28 174 GLY A CA 1
ATOM 1253 C C . GLY A 1 174 ? -29.443 4.818 5.368 1.00 38.28 174 GLY A C 1
ATOM 1254 O O . GLY A 1 174 ? -28.901 4.406 4.344 1.00 38.28 174 GLY A O 1
ATOM 1255 N N . ALA A 1 175 ? -30.683 4.490 5.724 1.00 38.47 175 ALA A N 1
ATOM 1256 C CA . ALA A 1 175 ? -31.627 3.877 4.810 1.00 38.47 175 ALA A CA 1
ATOM 1257 C C . ALA A 1 175 ? -31.856 4.860 3.655 1.00 38.47 175 ALA A C 1
ATOM 1259 O O . ALA A 1 175 ? -32.477 5.906 3.841 1.00 38.47 175 ALA A O 1
ATOM 1260 N N . ALA A 1 176 ? -31.301 4.547 2.487 1.00 39.72 176 ALA A N 1
ATOM 1261 C CA . ALA A 1 176 ? -31.729 5.166 1.247 1.00 39.72 176 ALA A CA 1
ATOM 1262 C C . ALA A 1 176 ? -33.066 4.520 0.862 1.00 39.72 176 ALA A C 1
ATOM 1264 O O . ALA A 1 176 ? -33.131 3.303 0.666 1.00 39.72 176 ALA A O 1
ATOM 1265 N N . ALA A 1 177 ? -34.114 5.343 0.871 1.00 42.19 177 ALA A N 1
ATOM 1266 C CA . ALA A 1 177 ? -35.418 5.058 0.284 1.00 42.19 177 ALA A CA 1
ATOM 1267 C C . ALA A 1 177 ? -35.353 5.123 -1.248 1.00 42.19 177 ALA A C 1
ATOM 1269 O O . ALA A 1 177 ? -34.483 5.866 -1.763 1.00 42.19 177 ALA A O 1
#

Radius of gyration: 22.78 Å; Cα contacts (8 Å, |Δi|>4): 188; chains: 1; bounding box: 67×46×54 Å